Protein AF-A0A396IJ03-F1 (afdb_monomer_lite)

Secondary structure (DSSP, 8-state):
----HHHHHHHHHIIIIIT---HHHHHT-GGGGGS-IIIIIHHHHHHHHHHHHTTSS-TT-GGG-

Organism: Medicago truncatula (NCBI:txid3880)

Radius of gyration: 11.84 Å; chains: 1; bounding box: 23×28×24 Å

pLDDT: mean 85.2, std 10.17, range [53.0, 95.94]

Structure (mmCIF, N/CA/C/O backbone):
data_AF-A0A396IJ03-F1
#
_entry.id   AF-A0A396IJ03-F1
#
loop_
_atom_site.group_PDB
_atom_site.id
_atom_site.type_symbol
_atom_site.label_atom_id
_atom_site.label_alt_id
_atom_site.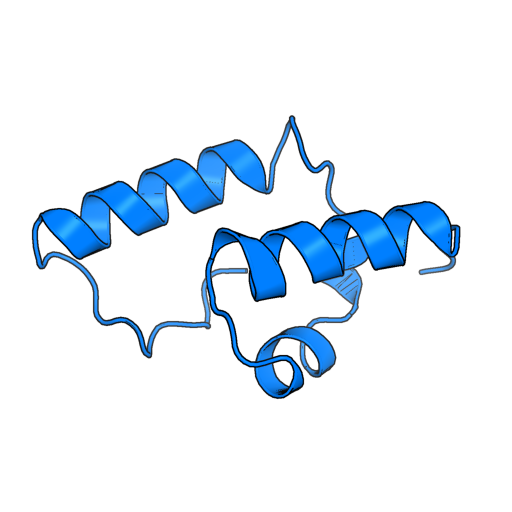label_comp_id
_atom_site.label_asym_id
_atom_site.label_entity_id
_atom_site.label_seq_id
_atom_site.pdbx_PDB_ins_code
_atom_site.Cartn_x
_atom_site.Cartn_y
_atom_site.Cartn_z
_atom_site.occupancy
_atom_site.B_iso_or_equiv
_atom_site.auth_seq_id
_atom_site.auth_comp_id
_atom_site.auth_asym_id
_atom_site.auth_atom_id
_atom_site.pdbx_PDB_model_num
ATOM 1 N N . MET A 1 1 ? -4.301 -17.350 -14.948 1.00 61.69 1 MET A N 1
ATOM 2 C CA . MET A 1 1 ? -3.578 -16.805 -16.126 1.00 61.69 1 MET A CA 1
ATOM 3 C C . MET A 1 1 ? -2.081 -17.036 -15.962 1.00 61.69 1 MET A C 1
ATOM 5 O O . MET A 1 1 ? -1.587 -16.854 -14.857 1.00 61.69 1 MET A O 1
ATOM 9 N N . LEU A 1 2 ? -1.356 -17.412 -17.020 1.00 70.50 2 LEU A N 1
ATOM 10 C CA . LEU A 1 2 ? 0.110 -17.475 -16.974 1.00 70.50 2 LEU A CA 1
ATOM 11 C C . LEU A 1 2 ? 0.681 -16.048 -17.029 1.00 70.50 2 LEU A C 1
ATOM 13 O O . LEU A 1 2 ? 0.382 -15.278 -17.942 1.00 70.50 2 LEU A O 1
ATOM 17 N N . ARG A 1 3 ? 1.480 -15.677 -16.028 1.00 78.44 3 ARG A N 1
ATOM 18 C CA . ARG A 1 3 ? 2.191 -14.394 -15.940 1.00 78.44 3 ARG A CA 1
ATOM 19 C C . ARG A 1 3 ? 3.667 -14.659 -15.687 1.00 78.44 3 ARG A C 1
ATOM 21 O O . ARG A 1 3 ? 4.013 -15.654 -15.055 1.00 78.44 3 ARG A O 1
ATOM 28 N N . SER A 1 4 ? 4.532 -13.763 -16.164 1.00 89.62 4 SER A N 1
ATOM 29 C CA . SER A 1 4 ? 5.950 -13.843 -15.817 1.00 89.62 4 SER A CA 1
ATOM 30 C C . SER A 1 4 ? 6.125 -13.694 -14.305 1.00 89.62 4 SER A C 1
ATOM 32 O O . SER A 1 4 ? 5.380 -12.960 -13.643 1.00 89.62 4 SER A O 1
ATOM 34 N N . ARG A 1 5 ? 7.130 -14.382 -13.758 1.00 90.38 5 ARG A N 1
ATOM 35 C CA . ARG A 1 5 ? 7.492 -14.290 -12.339 1.00 90.38 5 ARG A CA 1
ATOM 36 C C . ARG A 1 5 ? 7.753 -12.840 -11.925 1.00 90.38 5 ARG A C 1
ATOM 38 O O . ARG A 1 5 ? 7.283 -12.416 -10.875 1.00 90.38 5 ARG A O 1
ATOM 45 N N . ASP A 1 6 ? 8.407 -12.063 -12.784 1.00 92.31 6 ASP A N 1
ATOM 46 C CA . ASP A 1 6 ? 8.716 -10.654 -12.519 1.00 92.31 6 ASP A CA 1
ATOM 47 C C . ASP A 1 6 ? 7.456 -9.801 -12.395 1.00 92.31 6 ASP A C 1
ATOM 49 O O . ASP A 1 6 ? 7.347 -8.970 -11.493 1.00 92.31 6 ASP A O 1
ATOM 53 N N . LYS A 1 7 ? 6.454 -10.046 -13.250 1.00 90.06 7 LYS A N 1
ATOM 54 C CA . LYS A 1 7 ? 5.173 -9.340 -13.177 1.00 90.06 7 LYS A CA 1
ATOM 55 C C . LYS A 1 7 ? 4.453 -9.643 -11.867 1.00 90.06 7 LYS A C 1
ATOM 57 O O . LYS A 1 7 ? 3.931 -8.723 -11.239 1.00 90.06 7 LYS A O 1
ATOM 62 N N . PHE A 1 8 ? 4.430 -10.912 -11.465 1.00 90.12 8 PHE A N 1
ATOM 63 C CA . PHE A 1 8 ? 3.846 -11.327 -10.193 1.00 90.12 8 PHE A CA 1
ATOM 64 C C . PHE A 1 8 ? 4.571 -10.666 -9.014 1.00 90.12 8 PHE A C 1
ATOM 66 O O . PHE A 1 8 ? 3.933 -10.008 -8.195 1.00 90.12 8 PHE A O 1
ATOM 73 N N . ASN A 1 9 ? 5.902 -10.745 -8.983 1.00 91.56 9 ASN A N 1
ATOM 74 C CA . ASN A 1 9 ? 6.726 -10.147 -7.934 1.00 91.56 9 ASN A CA 1
ATOM 75 C C . ASN A 1 9 ? 6.531 -8.632 -7.834 1.00 91.56 9 ASN A C 1
ATOM 77 O O . ASN A 1 9 ? 6.386 -8.114 -6.729 1.00 91.56 9 ASN A O 1
ATOM 81 N N . ALA A 1 10 ? 6.459 -7.921 -8.962 1.00 93.44 10 ALA A N 1
ATOM 82 C CA . ALA A 1 10 ? 6.220 -6.482 -8.973 1.00 93.44 10 ALA A CA 1
ATOM 83 C C . ALA A 1 10 ? 4.850 -6.118 -8.372 1.00 93.44 10 ALA A C 1
ATOM 85 O O . ALA A 1 10 ? 4.747 -5.172 -7.591 1.00 93.44 10 ALA A O 1
ATOM 86 N N . VAL A 1 11 ? 3.801 -6.886 -8.690 1.00 91.56 11 VAL A N 1
ATOM 87 C CA . VAL A 1 11 ? 2.451 -6.677 -8.137 1.00 91.56 11 VAL A CA 1
ATOM 88 C C . VAL A 1 11 ? 2.408 -6.975 -6.638 1.00 91.56 11 VAL A C 1
ATOM 90 O O . VAL A 1 11 ? 1.854 -6.184 -5.874 1.00 91.56 11 VAL A O 1
ATOM 93 N N . MET A 1 12 ? 3.033 -8.067 -6.201 1.00 90.44 12 MET A N 1
ATOM 94 C CA . MET A 1 12 ? 3.094 -8.427 -4.783 1.00 90.44 12 MET A CA 1
ATOM 95 C C . MET A 1 12 ? 3.912 -7.417 -3.975 1.00 90.44 12 MET A C 1
ATOM 97 O O . MET A 1 12 ? 3.477 -6.985 -2.909 1.00 90.44 12 MET A O 1
ATOM 101 N N . HIS A 1 13 ? 5.064 -6.985 -4.494 1.00 92.75 13 HIS A N 1
ATOM 102 C CA . HIS A 1 13 ? 5.896 -5.965 -3.859 1.00 92.75 13 HIS A CA 1
ATOM 103 C C . HIS A 1 13 ? 5.138 -4.643 -3.699 1.00 92.75 13 HIS A C 1
ATOM 105 O O . HIS A 1 13 ? 5.173 -4.046 -2.624 1.00 92.75 13 HIS A O 1
ATOM 111 N N . PHE A 1 14 ? 4.416 -4.208 -4.735 1.00 92.00 14 PHE A N 1
ATOM 112 C CA . PHE A 1 14 ? 3.586 -3.008 -4.686 1.00 92.00 14 PHE A CA 1
ATOM 113 C C . PHE A 1 14 ? 2.587 -3.061 -3.519 1.00 92.00 14 PHE A C 1
ATOM 115 O O . PHE A 1 14 ? 2.623 -2.209 -2.634 1.00 92.00 14 PHE A O 1
ATOM 122 N N . TRP A 1 15 ? 1.750 -4.097 -3.442 1.00 89.31 15 TRP A N 1
ATOM 123 C CA . TRP A 1 15 ? 0.716 -4.170 -2.406 1.00 89.31 15 TRP A CA 1
ATOM 124 C C . TRP A 1 15 ? 1.264 -4.443 -1.000 1.00 89.31 15 TRP A C 1
ATOM 126 O O . TRP A 1 15 ? 0.842 -3.796 -0.041 1.00 89.31 15 TRP A O 1
ATOM 136 N N . ILE A 1 16 ? 2.224 -5.357 -0.857 1.00 90.31 16 ILE A N 1
ATOM 137 C CA . ILE A 1 16 ? 2.743 -5.749 0.460 1.00 90.31 16 ILE A CA 1
ATOM 138 C C . ILE A 1 16 ? 3.690 -4.680 1.001 1.00 90.31 16 ILE A C 1
ATOM 140 O O . ILE A 1 16 ? 3.487 -4.177 2.102 1.00 90.31 16 ILE A O 1
ATOM 144 N N . LYS A 1 17 ? 4.734 -4.317 0.246 1.00 89.31 17 LYS A N 1
ATOM 145 C CA . LYS A 1 17 ? 5.791 -3.435 0.760 1.00 89.31 17 LYS A CA 1
ATOM 146 C C . LYS A 1 17 ? 5.379 -1.970 0.763 1.00 89.31 17 LYS A C 1
ATOM 148 O O . LYS A 1 17 ? 5.690 -1.278 1.723 1.00 89.31 17 LYS A O 1
ATOM 153 N N . GLN A 1 18 ? 4.685 -1.496 -0.272 1.00 85.00 18 GLN A N 1
ATOM 154 C CA . GLN A 1 18 ? 4.342 -0.070 -0.368 1.00 85.00 18 GLN A CA 1
ATOM 155 C C . GLN A 1 18 ? 3.013 0.265 0.316 1.00 85.00 18 GLN A C 1
ATOM 157 O O . GLN A 1 18 ? 2.842 1.382 0.801 1.00 85.00 18 GLN A O 1
ATOM 162 N N . HIS A 1 19 ? 2.079 -0.690 0.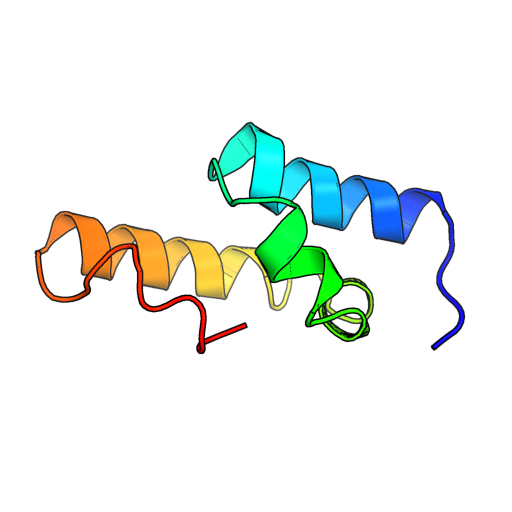378 1.00 82.81 19 HIS A N 1
ATOM 163 C CA . HIS A 1 19 ? 0.740 -0.463 0.930 1.00 82.81 19 HIS A CA 1
ATOM 164 C C . HIS A 1 19 ? 0.421 -1.273 2.195 1.00 82.81 19 HIS A C 1
ATOM 166 O O . HIS A 1 19 ? -0.634 -1.045 2.787 1.00 82.81 19 HIS A O 1
ATOM 172 N N . GLY A 1 20 ? 1.306 -2.173 2.638 1.00 85.12 20 GLY A N 1
ATOM 173 C CA . GLY A 1 20 ? 1.142 -2.925 3.887 1.00 85.12 20 GLY A CA 1
ATOM 174 C C . GLY A 1 20 ? 0.004 -3.945 3.858 1.00 85.12 20 GLY A C 1
ATOM 175 O O . GLY A 1 20 ? -0.585 -4.225 4.899 1.00 85.12 20 GLY A O 1
ATOM 176 N N . TRP A 1 21 ? -0.361 -4.450 2.679 1.00 85.75 21 TRP A N 1
ATOM 177 C CA . TRP A 1 21 ? -1.442 -5.424 2.551 1.00 85.75 21 TRP A CA 1
ATOM 178 C C . TRP A 1 21 ? -1.024 -6.803 3.051 1.00 85.75 21 TRP A C 1
ATOM 180 O O . TRP A 1 21 ? 0.121 -7.221 2.870 1.00 85.75 21 TRP A O 1
ATOM 190 N N . ASP A 1 22 ? -1.993 -7.520 3.621 1.00 86.44 22 ASP A N 1
ATOM 191 C CA . ASP A 1 22 ? -1.826 -8.911 4.023 1.00 86.44 22 ASP A CA 1
ATOM 192 C C . ASP A 1 22 ? -1.626 -9.801 2.776 1.00 86.44 22 ASP A C 1
ATOM 194 O O . ASP A 1 22 ? -2.507 -9.851 1.905 1.00 86.44 22 ASP A O 1
ATOM 198 N N . PRO A 1 23 ? -0.497 -10.529 2.670 1.00 86.19 23 PRO A N 1
ATOM 199 C CA . PRO A 1 23 ? -0.270 -11.484 1.592 1.00 86.19 23 PRO A CA 1
ATOM 200 C C . PRO A 1 23 ? -1.406 -12.504 1.427 1.00 86.19 23 PRO A C 1
ATOM 202 O O . PRO A 1 23 ? -1.734 -12.857 0.295 1.00 86.19 23 PRO A O 1
ATOM 205 N N . PHE A 1 24 ? -2.051 -12.946 2.515 1.00 86.50 24 PHE A N 1
ATOM 206 C CA . PHE A 1 24 ? -3.144 -13.924 2.457 1.00 86.50 24 PHE A CA 1
ATOM 207 C C . PHE A 1 24 ? -4.376 -13.395 1.723 1.00 86.50 24 PHE A C 1
ATOM 209 O O . PHE A 1 24 ? -5.092 -14.165 1.085 1.00 86.50 24 PHE A O 1
ATOM 216 N N . VAL A 1 25 ? -4.618 -12.086 1.774 1.00 83.38 25 VAL A N 1
ATOM 217 C CA . VAL A 1 25 ? -5.696 -11.441 1.017 1.00 83.38 25 VAL A CA 1
ATOM 218 C C . VAL A 1 25 ? -5.381 -11.463 -0.477 1.00 83.38 25 VAL A C 1
ATOM 220 O O . VAL A 1 25 ? -6.244 -11.802 -1.281 1.00 83.38 25 VAL A O 1
ATOM 223 N N . LEU A 1 26 ? -4.136 -11.169 -0.855 1.00 84.12 26 LEU A N 1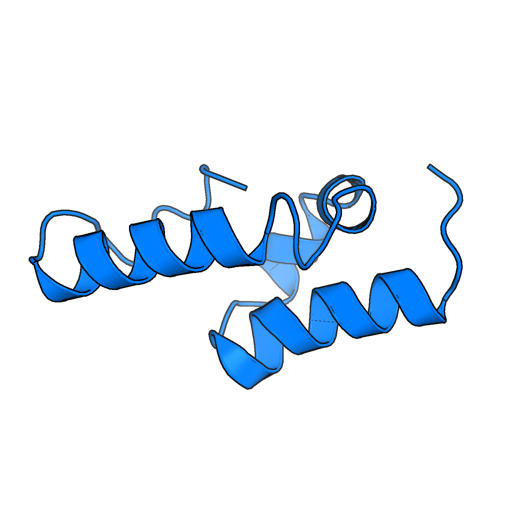
ATOM 224 C CA . LEU A 1 26 ? -3.708 -11.158 -2.258 1.00 84.12 26 LEU A CA 1
ATOM 225 C C . LEU A 1 26 ? -3.701 -12.563 -2.873 1.00 84.12 26 LEU A C 1
ATOM 227 O O . LEU A 1 26 ? -4.064 -12.727 -4.035 1.00 84.12 26 LEU A O 1
ATOM 231 N N . LEU A 1 27 ? -3.350 -13.586 -2.088 1.00 84.69 27 LEU A N 1
ATOM 232 C CA . LEU A 1 27 ? -3.394 -14.985 -2.526 1.00 84.69 27 LEU A CA 1
ATOM 233 C C . LEU A 1 27 ? -4.815 -15.460 -2.867 1.00 84.69 27 LEU A C 1
ATOM 235 O O . LEU A 1 27 ? -4.969 -16.345 -3.706 1.00 84.69 27 LEU A O 1
ATOM 239 N N . LYS A 1 28 ? -5.852 -14.855 -2.271 1.00 86.69 28 LYS A N 1
ATOM 240 C CA . LYS A 1 28 ? -7.260 -15.134 -2.605 1.00 86.69 28 LYS A CA 1
ATOM 241 C C . LYS A 1 28 ? -7.710 -14.488 -3.922 1.00 86.69 28 LYS A C 1
ATOM 243 O O . LYS A 1 28 ? -8.772 -14.845 -4.421 1.00 86.69 28 LYS A O 1
ATOM 248 N N . ALA A 1 29 ? -6.917 -13.575 -4.490 1.00 83.75 29 ALA A N 1
ATOM 249 C CA . ALA A 1 29 ? -7.223 -12.839 -5.717 1.00 83.75 29 ALA A CA 1
ATOM 250 C C . ALA A 1 29 ? -6.073 -12.944 -6.746 1.00 83.75 29 ALA A C 1
ATOM 252 O O . ALA A 1 29 ? -5.458 -11.937 -7.102 1.00 83.75 29 ALA A O 1
ATOM 253 N N . PRO A 1 30 ? -5.755 -14.148 -7.262 1.00 81.19 30 PRO A N 1
ATOM 254 C CA . PRO A 1 30 ? -4.592 -14.366 -8.133 1.00 81.19 30 PRO A CA 1
ATOM 255 C C . PRO A 1 30 ? -4.634 -13.556 -9.442 1.00 81.19 30 PRO A C 1
ATOM 257 O O . PRO A 1 30 ? -3.586 -13.202 -9.999 1.00 81.19 30 PRO A O 1
ATOM 260 N N . ASP A 1 31 ? -5.833 -13.199 -9.909 1.00 85.62 31 ASP A N 1
ATOM 261 C CA . ASP A 1 31 ? -6.048 -12.404 -11.122 1.00 85.62 31 ASP A CA 1
ATOM 262 C C . ASP A 1 31 ? -5.536 -10.964 -11.007 1.00 85.62 31 ASP A C 1
ATOM 264 O O . ASP A 1 31 ? -5.298 -10.314 -12.028 1.00 85.62 31 ASP A O 1
ATOM 268 N N . ILE A 1 32 ? -5.254 -10.476 -9.793 1.00 86.00 32 ILE A N 1
ATOM 269 C CA . ILE A 1 32 ? -4.682 -9.143 -9.578 1.00 86.00 32 ILE A CA 1
ATOM 270 C C . ILE A 1 32 ? -3.317 -8.977 -10.264 1.00 86.00 32 ILE A C 1
ATOM 272 O O . ILE A 1 32 ? -2.983 -7.900 -10.764 1.00 86.00 32 ILE A O 1
ATOM 276 N N . SER A 1 33 ? -2.552 -10.069 -10.375 1.00 84.69 33 SER A N 1
ATOM 277 C CA . SER A 1 33 ? -1.287 -10.127 -11.123 1.00 84.69 33 SER A CA 1
ATOM 278 C C . SER A 1 33 ? -1.483 -9.915 -12.637 1.00 84.69 33 SER A C 1
ATOM 280 O O . SER A 1 33 ? -0.563 -9.532 -13.372 1.00 84.69 33 SER A O 1
ATOM 282 N N . GLY A 1 34 ? -2.717 -10.107 -13.109 1.00 86.62 34 GLY A N 1
ATOM 283 C CA . GLY A 1 34 ? -3.206 -9.812 -14.446 1.00 86.62 34 GLY A CA 1
ATOM 284 C C . GLY A 1 34 ? -3.317 -8.317 -14.747 1.00 86.62 34 GLY A C 1
ATOM 285 O O . GLY A 1 34 ? -3.317 -7.933 -15.916 1.00 86.62 34 GLY A O 1
ATOM 286 N N . PHE A 1 35 ? -3.350 -7.435 -13.754 1.00 89.38 35 PHE A N 1
ATOM 287 C CA . PHE A 1 35 ? -3.561 -6.013 -14.007 1.00 89.38 35 PHE A CA 1
ATOM 288 C C . PHE A 1 35 ? -2.260 -5.241 -14.265 1.00 89.38 35 PHE A C 1
ATOM 290 O O . PHE A 1 35 ? -1.166 -5.574 -13.800 1.00 89.38 35 PHE A O 1
ATOM 297 N N . SER A 1 36 ? -2.363 -4.179 -15.068 1.00 90.69 36 SER A N 1
ATOM 298 C CA . SER A 1 36 ? -1.261 -3.229 -15.232 1.00 90.69 36 SER A CA 1
ATOM 299 C C . SER A 1 36 ? -1.049 -2.463 -13.927 1.00 90.69 36 SER A C 1
ATOM 301 O O . SER A 1 36 ? -2.019 -1.988 -13.331 1.00 90.69 36 SER A O 1
ATOM 303 N N . LEU A 1 37 ? 0.214 -2.339 -13.504 1.00 90.31 37 LEU A N 1
ATOM 304 C CA . LEU A 1 37 ? 0.560 -1.562 -12.316 1.00 90.31 37 LEU A CA 1
ATOM 305 C C . LEU A 1 37 ? 0.202 -0.096 -12.554 1.00 90.31 37 LEU A C 1
ATOM 307 O O . LEU A 1 37 ? -0.677 0.437 -11.890 1.00 90.31 37 LEU A O 1
ATOM 311 N N . GLU A 1 38 ? 0.783 0.501 -13.587 1.00 92.25 38 GLU A N 1
ATOM 312 C CA . GLU A 1 38 ? 0.605 1.914 -13.928 1.00 92.25 38 GLU A CA 1
ATOM 313 C C . GLU A 1 38 ? -0.820 2.259 -14.357 1.00 92.25 38 GLU A C 1
ATOM 315 O O . GLU A 1 38 ? -1.368 3.265 -13.922 1.00 92.25 38 GLU A O 1
ATOM 320 N N . LYS A 1 39 ? -1.457 1.417 -15.185 1.00 94.19 39 LYS A N 1
ATOM 321 C CA . LYS A 1 39 ? -2.761 1.769 -15.774 1.00 94.19 39 LYS A CA 1
ATOM 322 C C . LYS A 1 39 ? -3.958 1.446 -14.880 1.00 94.19 39 LYS A C 1
ATOM 324 O O . LYS A 1 39 ? -5.035 1.983 -15.113 1.00 94.19 39 LYS A O 1
ATOM 329 N N . ARG A 1 40 ? -3.824 0.532 -13.910 1.00 92.12 40 ARG A N 1
ATOM 330 C CA . ARG A 1 40 ? -4.971 0.063 -13.106 1.00 92.12 40 ARG A CA 1
ATOM 331 C C . ARG A 1 40 ? -4.689 0.014 -11.611 1.00 92.12 40 ARG A C 1
ATOM 333 O O . ARG A 1 40 ? -5.484 0.564 -10.854 1.00 92.12 40 ARG A O 1
ATOM 340 N N . LEU A 1 41 ? -3.608 -0.634 -11.177 1.00 91.00 41 LEU A N 1
ATOM 341 C CA . LEU A 1 41 ? -3.375 -0.854 -9.744 1.00 91.00 41 LEU A CA 1
ATOM 342 C C . LEU A 1 41 ? -2.989 0.440 -9.019 1.00 91.00 41 LEU A C 1
ATOM 344 O O . LEU A 1 41 ? -3.607 0.760 -8.009 1.00 91.00 41 LEU A O 1
ATOM 348 N N . ILE A 1 42 ? -2.048 1.215 -9.565 1.00 92.19 42 ILE A N 1
ATOM 349 C CA . ILE A 1 42 ? -1.596 2.487 -8.986 1.00 92.19 42 ILE A CA 1
ATOM 350 C C . ILE A 1 42 ? -2.746 3.508 -8.912 1.00 92.19 42 ILE A C 1
ATOM 352 O O . ILE A 1 42 ? -2.998 4.005 -7.814 1.00 92.19 42 ILE A O 1
ATOM 356 N N . PRO A 1 43 ? -3.518 3.783 -9.988 1.00 93.94 43 PRO A N 1
ATOM 357 C CA . PRO A 1 43 ? -4.651 4.707 -9.909 1.00 93.94 43 PRO A CA 1
ATOM 358 C C . PRO A 1 43 ? -5.674 4.317 -8.836 1.00 93.94 43 PRO A C 1
ATOM 360 O O . PRO A 1 43 ? -6.110 5.163 -8.055 1.00 93.94 43 PRO A O 1
ATOM 363 N N . ARG A 1 44 ? -6.019 3.024 -8.738 1.00 90.94 44 ARG A N 1
ATOM 364 C CA . ARG A 1 44 ? -6.955 2.525 -7.718 1.00 90.94 44 ARG A CA 1
ATOM 365 C C . ARG A 1 44 ? -6.388 2.639 -6.308 1.00 90.94 44 ARG A C 1
ATOM 367 O O . ARG A 1 44 ? -7.099 3.073 -5.407 1.00 90.94 44 ARG A O 1
ATOM 374 N N . ALA A 1 45 ? -5.116 2.297 -6.116 1.00 89.19 45 ALA A N 1
ATOM 375 C CA . ALA A 1 45 ? -4.448 2.427 -4.827 1.00 89.19 45 ALA A CA 1
ATOM 376 C C . ALA A 1 45 ? -4.427 3.886 -4.342 1.00 89.19 45 ALA A C 1
ATOM 378 O O . ALA A 1 45 ? -4.636 4.139 -3.155 1.00 89.19 45 ALA A O 1
ATOM 379 N N . THR A 1 46 ? -4.240 4.849 -5.248 1.00 91.25 46 THR A N 1
ATOM 380 C CA . THR A 1 46 ? -4.298 6.283 -4.930 1.00 91.25 46 THR A CA 1
ATOM 381 C C . THR A 1 46 ? -5.680 6.693 -4.426 1.00 91.25 46 THR A C 1
ATOM 383 O O . THR A 1 46 ? -5.779 7.332 -3.378 1.00 91.25 46 THR A O 1
ATOM 386 N N . VAL A 1 47 ? -6.750 6.272 -5.107 1.00 91.81 47 VAL A N 1
ATOM 387 C CA . VAL A 1 47 ? -8.132 6.536 -4.666 1.00 91.81 47 VAL A CA 1
ATOM 388 C C . VAL A 1 47 ? -8.407 5.884 -3.309 1.00 91.81 47 VA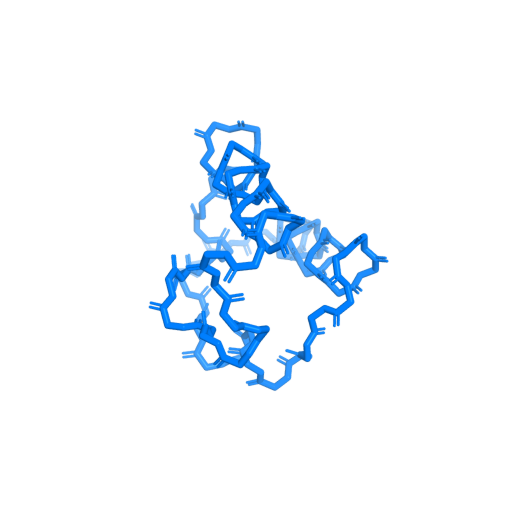L A C 1
ATOM 390 O O . VAL A 1 47 ? -8.909 6.543 -2.404 1.00 91.81 47 VAL A O 1
ATOM 393 N N . ILE A 1 48 ? -8.007 4.623 -3.122 1.00 88.75 48 ILE A N 1
ATOM 394 C CA . ILE A 1 48 ? -8.129 3.904 -1.844 1.00 88.75 48 ILE A CA 1
ATOM 395 C C . ILE A 1 48 ? -7.428 4.668 -0.716 1.00 88.75 48 ILE A C 1
ATOM 397 O O . ILE A 1 48 ? -8.018 4.884 0.343 1.00 88.75 48 ILE A O 1
ATOM 401 N N . ARG A 1 49 ? -6.188 5.120 -0.936 1.00 88.00 49 ARG A N 1
ATOM 402 C CA . ARG A 1 49 ? -5.436 5.908 0.051 1.00 88.00 49 ARG A CA 1
ATOM 403 C C . ARG A 1 49 ? -6.135 7.219 0.390 1.00 88.00 49 ARG A C 1
ATOM 405 O O . ARG A 1 49 ? -6.166 7.587 1.561 1.00 88.00 49 ARG A O 1
ATOM 412 N N . TYR A 1 50 ? -6.692 7.899 -0.607 1.00 92.94 50 TYR A N 1
ATOM 413 C CA . TYR A 1 50 ? -7.454 9.126 -0.400 1.00 92.94 50 TYR A CA 1
ATOM 414 C C . TYR A 1 50 ? -8.719 8.876 0.434 1.00 92.94 50 TYR A C 1
ATOM 416 O O . TYR A 1 50 ? -8.963 9.577 1.410 1.00 92.94 50 TYR A O 1
ATOM 424 N N . LEU A 1 51 ? -9.497 7.840 0.117 1.00 92.12 51 LEU A N 1
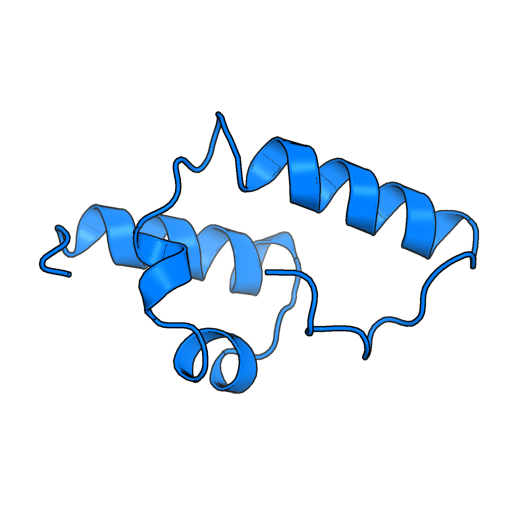ATOM 425 C CA . LEU A 1 51 ? -10.703 7.505 0.881 1.00 92.12 51 LEU A CA 1
ATOM 426 C C . LEU A 1 51 ? -10.374 7.127 2.331 1.00 92.12 51 LEU A C 1
ATOM 428 O O . LEU A 1 51 ? -11.060 7.569 3.251 1.00 92.12 51 LEU A O 1
ATOM 432 N N . LEU A 1 52 ? -9.298 6.361 2.546 1.00 88.50 52 LEU A N 1
ATOM 433 C CA . LEU A 1 52 ? -8.807 6.021 3.884 1.00 88.50 52 LEU A CA 1
ATOM 434 C C . LEU A 1 52 ? -8.383 7.267 4.671 1.00 88.50 52 LEU A C 1
ATOM 436 O O . LEU A 1 52 ? -8.723 7.378 5.845 1.00 88.50 52 LEU A O 1
ATOM 440 N N . SER A 1 53 ? -7.676 8.216 4.045 1.00 91.56 53 SER A N 1
ATOM 441 C CA . SER A 1 53 ? -7.247 9.448 4.725 1.00 91.56 53 SER A CA 1
ATOM 442 C C . SER A 1 53 ? -8.410 10.383 5.059 1.00 91.56 53 SER A C 1
ATOM 444 O O . SER A 1 53 ? -8.316 11.163 6.003 1.00 91.56 53 SER A O 1
ATOM 446 N N . LYS A 1 54 ? -9.522 10.282 4.323 1.00 95.94 54 LYS A N 1
ATOM 447 C CA . LYS A 1 54 ? -10.771 11.004 4.595 1.00 95.94 54 LYS A CA 1
ATOM 448 C C . LYS A 1 54 ? -11.711 10.277 5.561 1.00 95.94 54 LYS A C 1
ATOM 450 O O . LYS A 1 54 ? -12.776 10.804 5.856 1.00 95.94 54 LYS A O 1
ATOM 455 N N . GLY A 1 55 ? -11.354 9.080 6.034 1.00 93.50 55 GLY A N 1
ATOM 456 C CA . GLY A 1 55 ? -12.229 8.264 6.885 1.00 93.50 55 GLY A CA 1
ATOM 457 C C . GLY A 1 55 ? -13.471 7.726 6.164 1.00 93.50 55 GLY 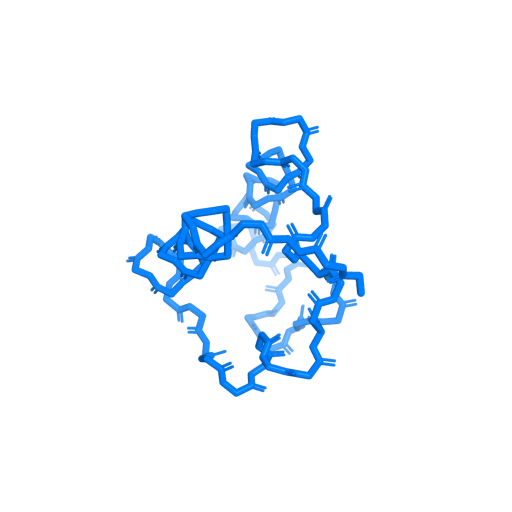A C 1
ATOM 458 O O . GLY A 1 55 ? -14.379 7.210 6.807 1.00 93.50 55 GLY A O 1
ATOM 459 N N . LEU A 1 56 ? -13.506 7.813 4.830 1.00 93.56 56 LEU A N 1
ATOM 460 C CA . LEU A 1 56 ? -14.619 7.364 3.987 1.00 93.56 56 LEU A CA 1
ATOM 461 C C . LEU A 1 56 ? -14.561 5.860 3.692 1.00 93.56 56 LEU A C 1
ATOM 463 O O . LEU A 1 56 ? -15.454 5.316 3.048 1.00 93.56 56 LEU A O 1
ATOM 467 N N . MET A 1 57 ? -13.504 5.177 4.138 1.00 87.38 57 MET A N 1
ATOM 468 C CA . MET A 1 57 ? -13.337 3.741 3.958 1.00 87.38 57 MET A CA 1
ATOM 469 C C . MET A 1 57 ? -12.644 3.105 5.166 1.00 87.38 57 MET A C 1
ATOM 471 O O . MET A 1 57 ? -11.803 3.723 5.818 1.00 87.38 57 MET A O 1
ATOM 475 N N . LYS A 1 58 ? -12.975 1.840 5.448 1.00 82.38 58 LYS A N 1
ATOM 476 C CA . LYS A 1 58 ? -12.291 1.019 6.456 1.00 82.38 58 LYS A CA 1
ATOM 477 C C . LYS A 1 58 ? -11.163 0.217 5.809 1.00 82.38 58 LYS A C 1
ATOM 479 O O . LYS A 1 58 ? -11.327 -0.311 4.714 1.00 82.38 58 LYS A O 1
ATOM 484 N N . LYS A 1 59 ? -10.040 0.057 6.518 1.00 71.06 59 LYS A N 1
ATOM 485 C CA . LYS A 1 59 ? -8.877 -0.717 6.039 1.00 71.06 59 LYS A CA 1
ATOM 486 C C . LYS A 1 59 ? -9.194 -2.186 5.730 1.00 71.06 59 LYS A C 1
ATOM 488 O O . LYS A 1 59 ? -8.539 -2.757 4.873 1.00 71.06 59 LYS A O 1
ATOM 493 N N . SER A 1 60 ? -10.203 -2.764 6.382 1.00 67.88 60 SER A N 1
ATOM 494 C CA . SER A 1 60 ? -10.630 -4.154 6.179 1.00 67.88 60 SER A CA 1
ATOM 495 C C . SER A 1 60 ? -11.448 -4.387 4.904 1.00 67.88 60 SER A C 1
ATOM 497 O O . SER A 1 60 ? -11.764 -5.533 4.586 1.00 67.88 60 SER A O 1
ATOM 499 N N . ALA A 1 61 ? -11.801 -3.333 4.160 1.00 60.59 61 ALA A N 1
ATOM 500 C CA . ALA A 1 61 ? -12.552 -3.443 2.915 1.00 60.59 61 ALA A CA 1
ATOM 501 C C . ALA A 1 61 ? -11.635 -3.865 1.751 1.00 60.59 61 ALA A C 1
ATOM 503 O O . ALA A 1 61 ? -11.448 -3.145 0.775 1.00 60.59 61 ALA A O 1
ATOM 504 N N . HIS A 1 62 ? -11.046 -5.054 1.857 1.00 60.12 62 HIS A N 1
ATOM 505 C CA . HIS A 1 62 ? -10.159 -5.628 0.844 1.00 60.12 62 HIS A CA 1
ATOM 506 C C . HIS A 1 62 ? -10.893 -6.117 -0.418 1.00 60.12 62 HIS A C 1
ATOM 508 O O . HIS A 1 62 ? -10.258 -6.622 -1.336 1.00 60.12 62 HIS A O 1
ATOM 514 N N . HIS A 1 63 ? -12.219 -5.966 -0.479 1.00 57.22 63 HIS A N 1
ATOM 515 C CA . HIS A 1 63 ? -13.077 -6.505 -1.540 1.00 57.22 63 HIS A CA 1
ATOM 516 C C . HIS A 1 63 ? -12.983 -5.752 -2.886 1.00 57.22 63 HIS A C 1
ATOM 518 O O . HIS A 1 63 ? -13.654 -6.115 -3.843 1.00 57.22 63 HIS A O 1
ATOM 524 N N . PHE A 1 64 ? -12.186 -4.684 -2.974 1.00 53.00 64 PHE A N 1
ATOM 525 C CA . PHE A 1 64 ? -12.176 -3.772 -4.128 1.00 53.00 64 PHE A CA 1
ATOM 526 C C . PHE A 1 64 ? -11.042 -4.005 -5.144 1.00 53.00 64 PHE A C 1
ATOM 528 O O . PHE A 1 64 ? -10.854 -3.178 -6.047 1.00 53.00 64 PHE A O 1
ATOM 535 N N . LEU A 1 65 ? -10.280 -5.095 -5.009 1.00 56.09 65 LEU A N 1
ATOM 536 C CA . LEU A 1 65 ? -9.204 -5.465 -5.937 1.00 56.09 65 LEU A CA 1
ATOM 537 C C . LEU A 1 65 ? -9.544 -6.695 -6.768 1.00 56.09 65 LEU A C 1
ATOM 539 O O . LEU A 1 65 ? -10.050 -7.673 -6.184 1.00 56.09 65 LEU A O 1
#

InterPro domains:
  IPR003690 Transcription termination factor, mitochondrial/chloroplastic [PF02536] (4-60)
  IPR038538 MTERF superfamily, mitochondrial/chloroplastic [G3DSA:1.25.70.10] (1-65)

Sequence (65 aa):
MLRSRDKFNAVMHFWIKQHGWDPFVLLKAPDISGFSLEKRLIPRATVIRYLLSKGLMKKSAHHFL

Foldseek 3Di:
DDDDPVLQVVQCCCCCVVPVDDPVLVVVPVCSSVDDCVPPVVVVVVVVVVCVVVVVDDPPPSVPD